Protein AF-A0A0W0G291-F1 (afdb_monomer_lite)

Organism: Moniliophthora roreri (NCBI:txid221103)

Sequence (175 aa):
MLSTDETEKQIPHDSDLDLVLRRLQEVRQSTNGPLQAIASLALSVYYSYQVSSLSKLSRECCEAVFIVVAAQARRNEAIPTFGAHPTWDIQSKIDKLLAKLHDVDIFARTFTSRGFLAAIFWRRCDMAKIKEYRTFMHDFILDDDFVPKRRDTTGRRTRFTTPRYDESGIVTENR

Secondary structure (DSSP, 8-state):
--------------HHHHHHHHHHHHHHHS--HHHHHHHHHHHHHHHHT-STTTHHHHHHHHHHHHHHHHHHHHHHHS---TT---TTTHHHHHHHHHHHHHHHHHHHHHHHHS-HHHHHHHHHHHHHHHHHHHHHHHHHHT-TTTS-----TTS-----------TT-------

Foldseek 3Di:
DDDPPPPPPPPPDPVVLVVLLVVLVVQCVDPDDLLVVQSVLLVCQQVVQCDPLCNLLSSLSSLLSSLLVVQVVVVVVDDPDPPDDDPPVSVVLSVVSSVLSVVSVVLRVVQVPDDPVVCVVCVVVNSVVSVVSSVVSVCSSPDPSSDDQPDDVPPDRDDPPDDPDDPPPDDDDDD

pLDDT: mean 70.95, std 18.05, range [37.06, 91.94]

Structure (mmCIF, N/CA/C/O backbone):
data_AF-A0A0W0G291-F1
#
_entry.id   AF-A0A0W0G291-F1
#
loop_
_atom_site.group_PDB
_atom_site.id
_atom_site.type_symbol
_atom_site.label_atom_id
_atom_site.label_alt_id
_atom_site.label_comp_id
_atom_site.label_asym_id
_atom_site.label_entity_id
_atom_site.label_seq_id
_atom_site.pdbx_PDB_ins_code
_atom_site.Cartn_x
_atom_site.Cartn_y
_atom_site.Cartn_z
_atom_site.occupancy
_atom_site.B_iso_or_equiv
_atom_site.auth_seq_id
_atom_site.auth_comp_id
_atom_site.auth_asym_id
_atom_site.auth_atom_id
_atom_site.pdbx_PDB_model_num
ATOM 1 N N . MET A 1 1 ? 2.953 40.137 -28.314 1.00 39.06 1 MET A N 1
ATOM 2 C CA . MET A 1 1 ? 3.537 38.820 -28.664 1.00 39.06 1 MET A CA 1
ATOM 3 C C . MET A 1 1 ? 4.681 38.587 -27.690 1.00 39.06 1 MET A C 1
ATOM 5 O O . MET A 1 1 ? 5.552 39.437 -27.671 1.00 39.06 1 MET A O 1
ATOM 9 N N . LEU A 1 2 ? 4.746 37.604 -26.796 1.00 39.34 2 LEU A N 1
ATOM 10 C CA . LEU A 1 2 ? 3.978 36.398 -26.473 1.00 39.34 2 LEU A CA 1
ATOM 11 C C . LEU A 1 2 ? 3.922 36.348 -24.928 1.00 39.34 2 LEU A C 1
ATOM 13 O O . LEU A 1 2 ? 4.975 36.451 -24.306 1.00 39.34 2 LEU A O 1
ATOM 17 N N . SER A 1 3 ? 2.746 36.174 -24.319 1.00 38.38 3 SER A N 1
ATOM 18 C CA . SER A 1 3 ? 2.656 35.689 -22.935 1.00 38.38 3 SER A CA 1
ATOM 19 C C . SER A 1 3 ? 2.592 34.170 -23.007 1.00 38.38 3 SER A C 1
ATOM 21 O O . SER A 1 3 ? 1.610 33.619 -23.499 1.00 38.38 3 SER A O 1
ATOM 23 N N . THR A 1 4 ? 3.666 33.500 -22.605 1.00 44.72 4 THR A N 1
ATOM 24 C CA . THR A 1 4 ? 3.669 32.055 -22.379 1.00 44.72 4 THR A CA 1
ATOM 25 C C . THR A 1 4 ? 2.948 31.793 -21.069 1.00 44.72 4 THR A C 1
ATOM 27 O O . THR A 1 4 ? 3.496 32.010 -19.993 1.00 44.72 4 THR A O 1
ATOM 30 N N . ASP A 1 5 ? 1.690 31.398 -21.207 1.00 39.03 5 ASP A N 1
ATOM 31 C CA . ASP A 1 5 ? 0.862 30.831 -20.155 1.00 39.03 5 ASP A CA 1
ATOM 32 C C . ASP A 1 5 ? 1.494 29.489 -19.754 1.00 39.03 5 ASP A C 1
ATOM 34 O O . ASP A 1 5 ? 1.373 28.483 -20.461 1.00 39.03 5 ASP A O 1
ATOM 38 N N . GLU A 1 6 ? 2.288 29.497 -18.682 1.00 42.91 6 GLU A N 1
ATOM 39 C CA . GLU A 1 6 ? 2.775 28.272 -18.061 1.00 42.91 6 GLU A CA 1
ATOM 40 C C . GLU A 1 6 ? 1.571 27.576 -17.438 1.00 42.91 6 GLU A C 1
ATOM 42 O O . GLU A 1 6 ? 1.130 27.895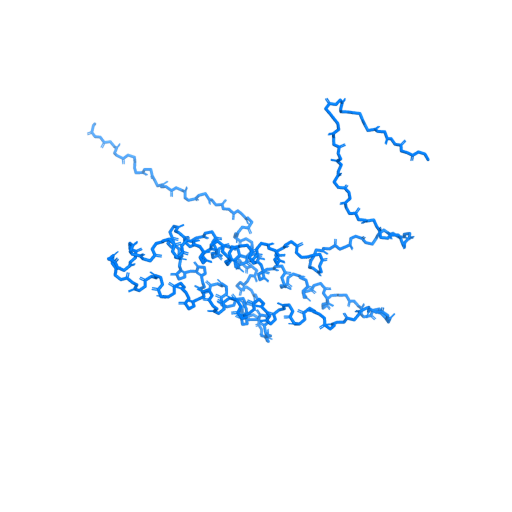 -16.338 1.00 42.91 6 GLU A O 1
ATOM 47 N N . THR A 1 7 ? 1.007 26.628 -18.184 1.00 39.56 7 THR A N 1
ATOM 48 C CA . THR A 1 7 ? -0.027 25.731 -17.685 1.00 39.56 7 THR A CA 1
ATOM 49 C C . THR A 1 7 ? 0.612 24.834 -16.630 1.00 39.56 7 THR A C 1
ATOM 51 O O . THR A 1 7 ? 1.132 23.752 -16.920 1.00 39.56 7 THR A O 1
ATOM 54 N N . GLU A 1 8 ? 0.619 25.328 -15.396 1.00 38.12 8 GLU A N 1
ATOM 55 C CA . GLU A 1 8 ? 0.890 24.575 -14.186 1.00 38.12 8 GLU A CA 1
ATOM 56 C C . GLU A 1 8 ? -0.012 23.338 -14.226 1.00 38.12 8 GLU A C 1
ATOM 58 O O . GLU A 1 8 ? -1.238 23.419 -14.127 1.00 38.12 8 GLU A O 1
ATOM 63 N N . LYS A 1 9 ? 0.592 22.174 -14.494 1.00 37.06 9 LYS A N 1
ATOM 64 C CA . LYS A 1 9 ? -0.094 20.882 -14.462 1.00 37.06 9 LYS A CA 1
ATOM 65 C C . LYS A 1 9 ? -0.582 20.660 -13.035 1.00 37.06 9 LYS A C 1
ATOM 67 O O . LYS A 1 9 ? 0.136 20.085 -12.221 1.00 37.06 9 LYS A O 1
ATOM 72 N N . GLN A 1 10 ? -1.803 21.099 -12.749 1.00 37.78 10 GLN A N 1
ATOM 73 C CA . GLN A 1 10 ? -2.532 20.703 -11.557 1.00 37.78 10 GLN A CA 1
ATOM 74 C C . GLN A 1 10 ? -2.669 19.182 -11.595 1.00 37.78 10 GLN A C 1
ATOM 76 O O . GLN A 1 10 ? -3.418 18.609 -12.388 1.00 37.78 10 GLN A O 1
ATOM 81 N N . ILE A 1 11 ? -1.857 18.522 -10.774 1.00 46.38 11 ILE A N 1
ATOM 82 C CA . ILE A 1 11 ? -2.003 17.108 -10.461 1.00 46.38 11 ILE A CA 1
ATOM 83 C C . ILE A 1 11 ? -3.410 16.978 -9.861 1.00 46.38 11 ILE A C 1
ATOM 85 O O . ILE A 1 11 ? -3.718 17.723 -8.930 1.00 46.38 11 ILE A O 1
ATOM 89 N N . PRO A 1 12 ? -4.291 16.118 -10.399 1.00 43.25 12 PRO A N 1
ATOM 90 C CA . PRO A 1 12 ? -5.647 15.994 -9.883 1.00 43.25 12 PRO A CA 1
ATOM 91 C C . PRO A 1 12 ? -5.590 15.643 -8.392 1.00 43.25 12 PRO A C 1
ATOM 93 O O . PRO A 1 12 ? -5.033 14.611 -8.017 1.00 43.25 12 PRO A O 1
ATOM 96 N N . HIS A 1 13 ? -6.126 16.536 -7.558 1.00 50.94 13 HIS A N 1
ATOM 97 C CA . HIS A 1 13 ? -6.249 16.343 -6.116 1.00 50.94 13 HIS A CA 1
ATOM 98 C C . HIS A 1 13 ? -7.264 15.224 -5.875 1.00 50.94 13 HIS A C 1
ATOM 100 O O . HIS A 1 13 ? -8.458 15.389 -6.122 1.00 50.94 13 HIS A O 1
ATOM 106 N N . ASP A 1 14 ? -6.780 14.066 -5.443 1.00 64.62 14 ASP A N 1
ATOM 107 C CA . ASP A 1 14 ? -7.622 12.939 -5.064 1.00 64.62 14 ASP A CA 1
ATOM 108 C C . ASP A 1 14 ? -7.927 13.054 -3.566 1.00 64.62 14 ASP A C 1
ATOM 110 O O . ASP A 1 14 ? -7.112 12.685 -2.717 1.00 64.62 14 ASP A O 1
ATOM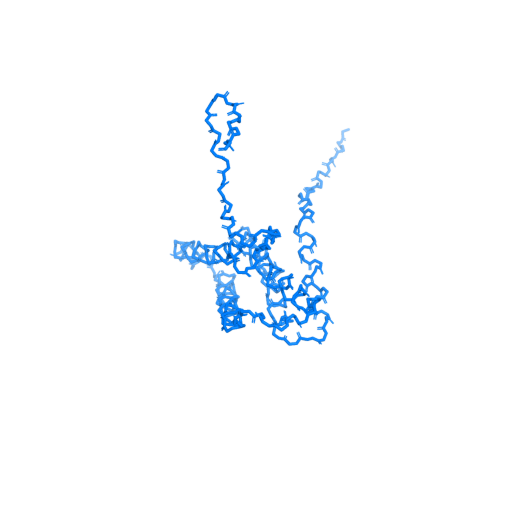 114 N N . SER A 1 15 ? -9.092 13.624 -3.244 1.00 68.81 15 SER A N 1
ATOM 115 C CA . SER A 1 15 ? -9.511 13.928 -1.868 1.00 68.81 15 SER A CA 1
ATOM 116 C C . SER A 1 15 ? -9.520 12.706 -0.949 1.00 68.81 15 SER A C 1
ATOM 118 O O . SER A 1 15 ? -9.308 12.837 0.260 1.00 68.81 15 SER A O 1
ATOM 120 N N . ASP A 1 16 ? -9.744 11.520 -1.513 1.00 75.56 16 ASP A N 1
ATOM 121 C CA . ASP A 1 16 ? -9.796 10.273 -0.755 1.00 75.56 16 ASP A CA 1
ATOM 122 C C . ASP A 1 16 ? -8.385 9.807 -0.385 1.00 75.56 16 ASP A C 1
ATOM 124 O O . ASP A 1 16 ? -8.136 9.374 0.744 1.00 75.56 16 ASP A O 1
ATOM 128 N N . LEU A 1 17 ? -7.429 9.972 -1.303 1.00 82.31 17 LEU A N 1
ATOM 129 C CA . LEU A 1 17 ? -6.023 9.675 -1.046 1.00 82.31 17 LEU A CA 1
ATOM 130 C C . LEU A 1 17 ? -5.426 10.627 -0.004 1.00 82.31 17 LEU A C 1
ATOM 132 O O . LEU A 1 17 ? -4.698 10.183 0.885 1.00 82.31 17 LEU A O 1
ATOM 136 N N . ASP A 1 18 ? -5.771 11.912 -0.057 1.00 84.31 18 ASP A N 1
ATOM 137 C CA . ASP A 1 18 ? -5.311 12.892 0.932 1.00 84.31 18 ASP A CA 1
ATOM 138 C C . ASP A 1 18 ? -5.807 12.552 2.344 1.00 84.31 18 ASP A C 1
ATOM 140 O O . ASP A 1 18 ? -5.054 12.650 3.319 1.00 84.31 18 ASP A O 1
ATOM 144 N N . LEU A 1 19 ? -7.053 12.080 2.465 1.00 84.50 19 LEU A N 1
ATOM 145 C CA . LEU A 1 19 ? -7.612 11.613 3.733 1.00 84.50 19 LEU A CA 1
ATOM 146 C C . LEU A 1 19 ? -6.876 10.374 4.255 1.00 84.50 19 LEU A C 1
ATOM 148 O O . LEU A 1 19 ? -6.535 10.320 5.441 1.00 84.50 19 LEU A O 1
ATOM 152 N N . VAL A 1 20 ? -6.601 9.402 3.380 1.00 86.25 20 VAL A N 1
ATOM 153 C CA . VAL A 1 20 ? -5.828 8.196 3.713 1.00 86.25 20 VAL A CA 1
ATOM 154 C C . VAL A 1 20 ? -4.442 8.578 4.229 1.00 86.25 20 VAL A C 1
ATOM 156 O O . VAL A 1 20 ? -4.061 8.178 5.330 1.00 86.25 20 VAL A O 1
ATOM 159 N N . LEU A 1 21 ? -3.700 9.400 3.484 1.00 87.94 21 LEU A N 1
ATOM 160 C CA . LEU A 1 21 ? -2.345 9.812 3.850 1.00 87.94 21 LEU A CA 1
ATOM 161 C C . LEU A 1 21 ? -2.325 10.583 5.168 1.00 87.94 21 LEU A C 1
ATOM 163 O O . LEU A 1 21 ? -1.501 10.287 6.035 1.00 87.94 21 LEU A O 1
ATOM 167 N N . ARG A 1 22 ? -3.259 11.519 5.357 1.00 87.94 22 ARG A N 1
ATOM 168 C CA . ARG A 1 22 ? -3.389 12.277 6.603 1.00 87.94 22 ARG A CA 1
ATOM 169 C C . ARG A 1 22 ? -3.646 11.358 7.794 1.00 87.94 22 ARG A C 1
ATOM 171 O O . ARG A 1 22 ? -2.974 11.475 8.816 1.00 87.94 22 ARG A O 1
ATOM 178 N N . ARG A 1 23 ? -4.566 10.399 7.664 1.00 84.75 23 ARG A N 1
ATOM 179 C CA . ARG A 1 23 ? -4.859 9.442 8.741 1.00 84.75 23 ARG A CA 1
ATOM 180 C C . ARG A 1 23 ? -3.677 8.533 9.052 1.00 84.75 23 ARG A C 1
ATOM 182 O O . ARG A 1 23 ? -3.392 8.295 10.221 1.00 84.75 23 ARG A O 1
ATOM 189 N N . LEU A 1 24 ? -2.940 8.073 8.044 1.00 87.75 24 LEU A N 1
ATOM 190 C CA . LEU A 1 24 ? -1.713 7.307 8.270 1.00 87.75 24 LEU A CA 1
ATOM 191 C C . LEU A 1 24 ? -0.620 8.143 8.953 1.00 87.75 24 LEU A C 1
ATOM 193 O O . LEU A 1 24 ? 0.107 7.619 9.796 1.00 87.75 24 LEU A O 1
ATOM 197 N N . GLN A 1 25 ? -0.506 9.434 8.630 1.00 88.94 25 GLN A N 1
ATOM 198 C CA . GLN A 1 25 ? 0.430 10.345 9.298 1.00 88.94 25 GLN A CA 1
ATOM 199 C C . GLN A 1 25 ? 0.073 10.543 10.776 1.00 88.94 25 GLN A C 1
ATOM 201 O O . GLN A 1 25 ? 0.962 10.489 11.624 1.00 88.94 25 GLN A O 1
ATOM 206 N N . GLU A 1 26 ? -1.211 10.706 11.094 1.00 86.75 26 GLU A N 1
ATOM 207 C CA . GLU A 1 26 ? -1.696 10.795 12.477 1.00 86.75 26 GLU A CA 1
ATOM 208 C C . GLU A 1 26 ? -1.371 9.513 13.265 1.00 86.75 26 GLU A C 1
ATOM 210 O O . GLU A 1 26 ? -0.854 9.579 14.380 1.00 86.75 26 GLU A O 1
ATOM 215 N N . VAL A 1 27 ? -1.573 8.334 12.665 1.00 83.88 27 VAL A N 1
ATOM 216 C CA . VAL A 1 27 ? -1.227 7.038 13.283 1.00 83.88 27 VAL A CA 1
ATOM 217 C C . VAL A 1 27 ? 0.278 6.898 13.483 1.00 83.88 27 VAL A C 1
ATOM 219 O O . VAL A 1 27 ? 0.717 6.430 14.532 1.00 83.88 27 VAL A O 1
ATOM 222 N N . ARG A 1 28 ? 1.083 7.336 12.510 1.00 84.56 28 ARG A N 1
ATOM 223 C CA . ARG A 1 28 ? 2.548 7.340 12.610 1.00 84.56 28 ARG A CA 1
ATOM 224 C C . ARG A 1 28 ? 3.045 8.193 13.781 1.00 84.56 28 ARG A C 1
ATOM 226 O O . ARG A 1 28 ? 4.048 7.838 14.401 1.00 84.56 28 ARG A O 1
ATOM 233 N N . GLN A 1 29 ? 2.375 9.313 14.046 1.00 83.44 29 GLN A N 1
ATOM 234 C CA . GLN A 1 29 ? 2.682 10.225 15.152 1.00 83.44 29 GLN A CA 1
ATOM 235 C C . GLN A 1 29 ? 2.118 9.742 16.496 1.00 83.44 29 GLN A C 1
ATOM 237 O O . GLN A 1 29 ? 2.572 10.196 17.543 1.00 83.44 29 GLN A O 1
ATOM 242 N N . SER A 1 30 ? 1.154 8.820 16.481 1.00 77.31 30 SER A N 1
ATOM 243 C CA . SER A 1 30 ? 0.603 8.226 17.695 1.00 77.31 30 SER A CA 1
ATOM 244 C C . SER A 1 30 ? 1.564 7.210 18.322 1.00 77.31 30 SER A C 1
ATOM 246 O O . SER A 1 30 ? 2.227 6.428 17.638 1.00 77.31 30 SER A O 1
ATOM 248 N N . THR A 1 31 ? 1.625 7.204 19.650 1.00 59.81 31 THR A N 1
ATOM 249 C CA . THR A 1 31 ? 2.486 6.309 20.426 1.00 59.81 31 THR A CA 1
ATOM 250 C C . THR A 1 31 ? 1.826 4.938 20.574 1.00 59.81 31 THR A C 1
ATOM 252 O O . THR A 1 31 ? 1.282 4.668 21.635 1.00 59.81 31 THR A O 1
ATOM 255 N N . ASN A 1 32 ? 1.799 4.083 19.538 1.00 58.94 32 ASN A N 1
ATOM 256 C CA . ASN A 1 32 ? 1.320 2.694 19.685 1.00 58.94 32 ASN A CA 1
ATOM 257 C C . ASN A 1 32 ? 1.774 1.712 18.575 1.00 58.94 32 ASN A C 1
ATOM 259 O O . ASN A 1 32 ? 1.192 1.648 17.492 1.00 58.94 32 ASN A O 1
ATOM 263 N N . GLY A 1 33 ? 2.713 0.826 18.930 1.00 72.44 33 GLY A N 1
ATOM 264 C CA . GLY A 1 33 ? 2.751 -0.584 18.508 1.00 72.44 33 GLY A CA 1
ATOM 265 C C . GLY A 1 33 ? 2.806 -0.919 16.997 1.00 72.44 33 GLY A C 1
ATOM 266 O O . GLY A 1 33 ? 3.306 -0.139 16.188 1.00 72.44 33 GLY A O 1
ATOM 267 N N . PRO A 1 34 ? 2.323 -2.114 16.591 1.00 71.38 34 PRO A N 1
ATOM 268 C CA . PRO A 1 34 ? 2.460 -2.642 15.224 1.00 71.38 34 PRO A CA 1
ATOM 269 C C . PRO A 1 34 ? 1.731 -1.816 14.150 1.00 71.38 34 PRO A C 1
ATOM 271 O O . PRO A 1 34 ? 2.143 -1.831 12.992 1.00 71.38 34 PRO A O 1
ATOM 274 N N . LEU A 1 35 ? 0.704 -1.042 14.526 1.00 79.38 35 LEU A N 1
ATOM 275 C CA . LEU A 1 35 ? -0.005 -0.124 13.622 1.00 79.38 35 LEU A CA 1
ATOM 276 C C . LEU A 1 35 ? 0.873 1.051 13.170 1.00 79.38 35 LEU A C 1
ATOM 278 O O . LEU A 1 35 ? 0.820 1.461 12.011 1.00 79.38 35 LEU A O 1
ATOM 282 N N . GLN A 1 36 ? 1.714 1.572 14.066 1.00 86.56 36 GLN A N 1
ATOM 283 C CA . GLN A 1 36 ? 2.666 2.628 13.733 1.00 86.56 36 GLN A CA 1
ATOM 284 C C . GLN A 1 36 ? 3.702 2.138 12.712 1.00 86.56 36 GLN A C 1
ATOM 286 O O . GLN A 1 36 ? 4.061 2.873 11.787 1.00 86.56 36 GLN A O 1
ATOM 291 N N . ALA A 1 37 ? 4.164 0.892 12.863 1.00 83.12 37 ALA A N 1
ATOM 292 C CA . ALA A 1 37 ? 5.144 0.280 11.971 1.00 83.12 37 ALA A CA 1
ATOM 293 C C . ALA A 1 37 ? 4.591 0.120 10.546 1.00 83.12 37 ALA A C 1
ATOM 295 O O . ALA A 1 37 ? 5.218 0.595 9.596 1.00 83.12 37 ALA A O 1
ATOM 296 N N . ILE A 1 38 ? 3.390 -0.453 10.391 1.00 85.50 38 ILE A N 1
ATOM 297 C CA . ILE A 1 38 ? 2.754 -0.610 9.069 1.00 85.50 38 ILE A CA 1
ATOM 298 C C . ILE A 1 38 ? 2.426 0.743 8.420 1.00 85.50 38 ILE A C 1
ATOM 300 O O . ILE A 1 38 ? 2.650 0.909 7.221 1.00 85.50 38 ILE A O 1
ATOM 304 N N . ALA A 1 39 ? 1.970 1.737 9.194 1.00 87.50 39 ALA A N 1
ATOM 305 C CA . ALA A 1 39 ? 1.672 3.076 8.681 1.00 87.50 39 ALA A CA 1
ATOM 306 C C . ALA A 1 39 ? 2.941 3.797 8.210 1.00 87.50 39 ALA A C 1
ATOM 308 O O . ALA A 1 39 ? 2.959 4.395 7.134 1.00 87.50 39 ALA A O 1
ATOM 309 N N . SER A 1 40 ? 4.027 3.695 8.979 1.00 87.81 40 SER A N 1
ATOM 310 C CA . SER A 1 40 ? 5.322 4.271 8.605 1.00 87.81 40 SER A CA 1
ATOM 311 C C . SER A 1 40 ? 5.880 3.631 7.336 1.00 87.81 40 SER A C 1
ATOM 313 O O . SER A 1 40 ? 6.377 4.341 6.462 1.00 87.81 40 SER A O 1
ATOM 315 N N . LEU A 1 41 ? 5.765 2.307 7.214 1.00 87.00 41 LEU A N 1
ATOM 316 C CA . LEU A 1 41 ? 6.261 1.568 6.060 1.00 87.00 41 LEU A CA 1
ATOM 317 C C . LEU A 1 41 ? 5.465 1.899 4.791 1.00 87.00 41 LEU A C 1
ATOM 319 O O . LEU A 1 41 ? 6.067 2.210 3.766 1.00 87.00 41 LEU A O 1
ATOM 323 N N . ALA A 1 42 ? 4.130 1.929 4.864 1.00 87.81 42 ALA A N 1
ATOM 324 C CA . ALA A 1 42 ? 3.291 2.312 3.728 1.00 87.81 42 ALA A CA 1
ATOM 325 C C . ALA A 1 42 ? 3.556 3.755 3.270 1.00 87.81 42 ALA A C 1
ATOM 327 O O . ALA A 1 42 ? 3.730 3.994 2.076 1.00 87.81 42 ALA A O 1
ATOM 328 N N . LEU A 1 43 ? 3.679 4.706 4.206 1.00 88.44 43 LEU A N 1
ATOM 329 C CA . LEU A 1 43 ? 4.044 6.088 3.878 1.00 88.44 43 LEU A CA 1
ATOM 330 C C . LEU A 1 43 ? 5.440 6.181 3.247 1.00 88.44 43 LEU A C 1
ATOM 332 O O . LEU A 1 43 ? 5.627 6.934 2.295 1.00 88.44 43 LEU A O 1
ATOM 336 N N . SER A 1 44 ? 6.416 5.410 3.738 1.00 86.88 44 SER A N 1
ATOM 337 C CA . SER A 1 44 ? 7.750 5.361 3.131 1.00 86.88 44 SER A CA 1
ATOM 338 C C . SER A 1 44 ? 7.682 4.858 1.691 1.00 86.88 44 SER A C 1
ATOM 340 O O . SER A 1 44 ? 8.259 5.478 0.805 1.00 86.88 44 SER A O 1
ATOM 342 N N . VAL A 1 45 ? 6.941 3.776 1.435 1.00 85.06 45 VAL A N 1
ATOM 343 C CA . VAL A 1 45 ? 6.747 3.242 0.079 1.00 85.06 45 VAL A CA 1
ATOM 344 C C . VAL A 1 45 ? 6.065 4.276 -0.825 1.00 85.06 45 VAL A C 1
ATOM 346 O O . VAL A 1 45 ? 6.452 4.444 -1.981 1.00 85.06 45 VAL A O 1
ATOM 349 N N . TYR A 1 46 ? 5.089 5.017 -0.299 1.00 87.06 46 TYR A N 1
ATOM 350 C CA . TYR A 1 46 ? 4.392 6.066 -1.037 1.00 87.06 46 TYR A CA 1
ATOM 351 C C . TYR A 1 46 ? 5.294 7.237 -1.437 1.00 87.06 46 TYR A C 1
ATOM 353 O O . TYR A 1 46 ? 5.344 7.594 -2.615 1.00 87.06 46 TYR A O 1
ATOM 361 N N . TYR A 1 47 ? 6.038 7.815 -0.492 1.00 84.81 47 TYR A N 1
ATOM 362 C CA . TYR A 1 47 ? 6.880 8.980 -0.774 1.00 84.81 47 TYR A CA 1
ATOM 363 C C . TYR A 1 47 ? 8.162 8.630 -1.535 1.00 84.81 47 TYR A C 1
ATOM 365 O O . TYR A 1 47 ? 8.608 9.418 -2.364 1.00 84.81 47 TYR A O 1
ATOM 373 N N . SER A 1 48 ? 8.757 7.459 -1.288 1.00 79.81 48 SER A N 1
ATOM 374 C CA . SER A 1 48 ? 10.032 7.080 -1.908 1.00 79.81 48 SER A CA 1
ATOM 375 C C . SER A 1 48 ? 9.897 6.605 -3.355 1.00 79.81 48 SER A C 1
ATOM 377 O O . SER A 1 48 ? 10.873 6.675 -4.101 1.00 79.81 48 SER A O 1
ATOM 379 N N . TYR A 1 49 ? 8.720 6.127 -3.775 1.00 75.12 49 TYR A N 1
ATOM 380 C CA . TYR A 1 49 ? 8.567 5.438 -5.062 1.00 75.12 49 TYR A CA 1
ATOM 381 C C . TYR A 1 49 ? 7.437 5.997 -5.934 1.00 75.12 49 TYR A C 1
ATOM 383 O O . TYR A 1 49 ? 6.732 5.243 -6.603 1.00 75.12 49 TYR A O 1
ATOM 391 N N . GLN A 1 50 ? 7.319 7.327 -6.023 1.00 68.06 50 GLN A N 1
ATOM 392 C CA . GLN A 1 50 ? 6.381 8.017 -6.931 1.00 68.06 50 GLN A CA 1
ATOM 393 C C . GLN A 1 50 ? 6.692 7.856 -8.437 1.00 68.06 50 GLN A C 1
ATOM 395 O O . GLN A 1 50 ? 6.125 8.545 -9.284 1.00 68.06 50 GLN A O 1
ATOM 400 N N . VAL A 1 51 ? 7.572 6.927 -8.818 1.00 68.12 51 VAL A N 1
ATOM 401 C CA . VAL A 1 51 ? 7.759 6.547 -10.222 1.00 68.12 51 VAL A CA 1
ATOM 402 C C . VAL A 1 51 ? 6.448 6.008 -10.796 1.00 68.12 51 VAL A C 1
ATOM 404 O O . VAL A 1 51 ? 5.754 5.207 -10.167 1.00 68.12 51 VAL A O 1
ATOM 407 N N . SER A 1 52 ? 6.116 6.415 -12.025 1.00 68.44 52 SER A N 1
ATOM 408 C CA . SER A 1 52 ? 4.818 6.138 -12.666 1.00 68.44 52 SER A CA 1
ATOM 409 C C . SER A 1 52 ? 4.397 4.664 -12.609 1.00 68.44 52 SER A C 1
ATOM 411 O O . SER A 1 52 ? 3.219 4.369 -12.419 1.00 68.44 52 SER A O 1
ATOM 413 N N . SER A 1 53 ? 5.357 3.738 -12.693 1.00 76.56 53 SER A N 1
ATOM 414 C CA . SER A 1 53 ? 5.119 2.288 -12.667 1.00 76.56 53 SER A CA 1
ATOM 415 C C . SER A 1 53 ? 4.767 1.717 -11.285 1.00 76.56 53 SER A C 1
ATOM 417 O O . SER A 1 53 ? 4.123 0.673 -11.225 1.00 76.56 53 SER A O 1
ATOM 419 N N . LEU A 1 54 ? 5.158 2.380 -10.189 1.00 83.50 54 LEU A N 1
ATOM 420 C CA . LEU A 1 54 ? 4.873 1.946 -8.811 1.00 83.50 54 LEU A CA 1
ATOM 421 C C . LEU A 1 54 ? 3.806 2.801 -8.119 1.00 83.50 54 LEU A C 1
ATOM 423 O O . LEU A 1 54 ? 3.237 2.344 -7.136 1.00 83.50 54 LEU A O 1
ATOM 427 N N . SER A 1 55 ? 3.476 3.976 -8.665 1.00 83.00 55 SER A N 1
ATOM 428 C CA . SER A 1 55 ? 2.488 4.920 -8.112 1.00 83.00 55 SER A CA 1
ATOM 429 C C . SER A 1 55 ? 1.152 4.284 -7.693 1.00 83.00 55 SER A C 1
ATOM 431 O O . SER A 1 55 ? 0.618 4.584 -6.631 1.00 83.00 55 SER A O 1
ATOM 433 N N . LYS A 1 56 ? 0.616 3.361 -8.503 1.00 86.31 56 LYS A N 1
ATOM 434 C CA . LYS A 1 56 ? -0.630 2.646 -8.180 1.00 86.31 56 LYS A CA 1
ATOM 435 C C . LYS A 1 56 ? -0.449 1.652 -7.037 1.00 86.31 56 LYS A C 1
ATOM 437 O O . LYS A 1 56 ? -1.292 1.581 -6.156 1.00 86.31 56 LYS A O 1
ATOM 442 N N . LEU A 1 57 ? 0.657 0.908 -7.049 1.00 86.75 57 LEU A N 1
ATOM 443 C CA . LEU A 1 57 ? 0.964 -0.060 -5.998 1.00 86.75 57 LEU A CA 1
ATOM 444 C C . LEU A 1 57 ? 1.201 0.647 -4.660 1.00 86.75 57 LEU A C 1
ATOM 446 O O . LEU A 1 57 ? 0.703 0.202 -3.635 1.00 86.75 57 LEU A O 1
ATOM 450 N N . SER A 1 58 ? 1.928 1.764 -4.663 1.00 87.56 58 SER A N 1
ATOM 451 C CA . SER A 1 58 ? 2.210 2.510 -3.442 1.00 87.56 58 SER A CA 1
ATOM 452 C C . SER A 1 58 ? 0.951 3.141 -2.839 1.00 87.56 58 SER A C 1
ATOM 454 O O . SER A 1 58 ? 0.804 3.146 -1.618 1.00 87.56 58 SER A O 1
ATOM 456 N N . ARG A 1 59 ? 0.007 3.588 -3.678 1.00 88.56 59 ARG A N 1
ATOM 457 C CA . ARG A 1 59 ? -1.339 3.990 -3.248 1.00 88.56 59 ARG A CA 1
ATOM 458 C C . ARG A 1 59 ? -2.108 2.834 -2.603 1.00 88.56 59 ARG A C 1
ATOM 460 O O . ARG A 1 59 ? -2.595 2.984 -1.487 1.00 88.56 59 ARG A O 1
ATOM 467 N N . GLU A 1 60 ? -2.178 1.683 -3.268 1.00 88.00 60 GLU A N 1
ATOM 468 C CA . GLU A 1 60 ? -2.887 0.497 -2.760 1.00 88.00 60 GLU A CA 1
ATOM 469 C C . GLU A 1 60 ? -2.299 0.007 -1.423 1.00 88.00 60 GLU A C 1
ATOM 471 O O . GLU A 1 60 ? -3.043 -0.395 -0.531 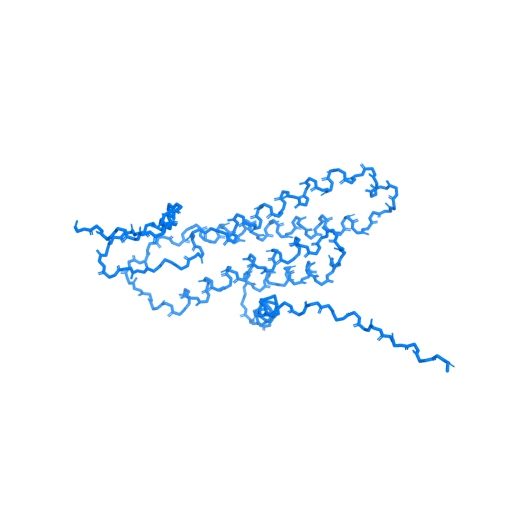1.00 88.00 60 GLU A O 1
ATOM 476 N N . CYS A 1 61 ? -0.980 0.123 -1.223 1.00 89.56 61 CYS A N 1
ATOM 477 C CA . CYS A 1 61 ? -0.341 -0.124 0.073 1.00 89.56 61 CYS A CA 1
ATOM 478 C C . CYS A 1 61 ? -0.881 0.801 1.180 1.00 89.56 61 CYS A C 1
ATOM 480 O O . CYS A 1 61 ? -1.146 0.342 2.292 1.00 89.56 61 CYS A O 1
ATOM 482 N N . CYS A 1 62 ? -1.044 2.099 0.902 1.00 89.00 62 CYS A N 1
ATOM 483 C CA . CYS A 1 62 ? -1.604 3.051 1.864 1.00 89.00 62 CYS A CA 1
ATOM 484 C C . CYS A 1 62 ? -3.075 2.755 2.177 1.00 89.00 62 CYS A C 1
ATOM 486 O O . CYS A 1 62 ? -3.466 2.769 3.344 1.00 89.00 62 CYS A O 1
ATOM 488 N N . GLU A 1 63 ? -3.879 2.446 1.163 1.00 88.56 63 GLU A N 1
ATOM 489 C CA . GLU A 1 63 ? -5.296 2.105 1.334 1.00 88.56 63 GLU A CA 1
ATOM 490 C C . GLU A 1 63 ? -5.479 0.826 2.168 1.00 88.56 63 GLU A C 1
ATOM 492 O O . GLU A 1 63 ? -6.271 0.816 3.114 1.00 88.56 63 GLU A O 1
ATOM 497 N N . ALA A 1 64 ? -4.690 -0.221 1.900 1.00 86.69 64 ALA A N 1
ATOM 498 C CA . ALA A 1 64 ? -4.722 -1.463 2.673 1.00 86.69 64 ALA A CA 1
ATOM 499 C C . ALA A 1 64 ? -4.402 -1.226 4.159 1.00 86.69 64 ALA A C 1
ATOM 501 O O . ALA A 1 64 ? -5.115 -1.707 5.043 1.00 86.69 64 ALA A O 1
ATOM 502 N N . VAL A 1 65 ? -3.366 -0.433 4.461 1.00 88.06 65 VAL A N 1
ATOM 503 C CA . VAL A 1 65 ? -3.021 -0.100 5.853 1.00 88.06 65 VAL A CA 1
ATOM 504 C C . VAL A 1 65 ? -4.084 0.779 6.507 1.00 88.06 65 VAL A C 1
ATOM 506 O O . VAL A 1 65 ? -4.399 0.588 7.683 1.00 88.06 65 VAL A O 1
ATOM 509 N N . PHE A 1 66 ? -4.679 1.714 5.768 1.00 86.69 66 PHE A N 1
ATOM 510 C CA . PHE A 1 66 ? -5.759 2.551 6.285 1.00 86.69 66 PHE A CA 1
ATOM 511 C C . PHE A 1 66 ? -6.965 1.722 6.737 1.00 86.69 66 PHE A C 1
ATOM 513 O O . PHE A 1 66 ? -7.514 1.978 7.808 1.00 86.69 66 PHE A O 1
ATOM 520 N N . ILE A 1 67 ? -7.337 0.688 5.981 1.00 83.19 67 ILE A N 1
ATOM 521 C CA . ILE A 1 67 ? -8.428 -0.227 6.341 1.00 83.19 67 ILE A CA 1
ATOM 522 C C . ILE A 1 67 ? -8.128 -0.968 7.650 1.00 83.19 67 ILE A C 1
ATOM 524 O O . ILE A 1 67 ? -8.993 -1.039 8.526 1.00 83.19 67 ILE A O 1
ATOM 528 N N . VAL A 1 68 ? -6.890 -1.439 7.838 1.00 83.38 68 VAL A N 1
ATOM 529 C CA . VAL A 1 68 ? -6.450 -2.056 9.103 1.00 83.38 68 VAL A CA 1
ATOM 530 C C . VAL A 1 68 ? -6.569 -1.079 10.268 1.00 83.38 68 VAL A C 1
ATOM 532 O O . VAL A 1 68 ? -7.125 -1.421 11.314 1.00 83.38 68 VAL A O 1
ATOM 535 N N . VAL A 1 69 ? -6.066 0.144 10.092 1.00 82.94 69 VAL A N 1
ATOM 536 C CA . VAL A 1 69 ? -6.133 1.196 11.113 1.00 82.94 69 VAL A CA 1
ATOM 537 C C . VAL A 1 69 ? -7.586 1.502 11.471 1.00 82.94 69 VAL A C 1
ATOM 539 O O . VAL A 1 69 ? -7.932 1.540 12.652 1.00 82.94 69 VAL A O 1
ATOM 542 N N . ALA A 1 70 ? -8.448 1.691 10.471 1.00 78.94 70 ALA A N 1
ATOM 543 C CA . ALA A 1 70 ? -9.857 2.003 10.672 1.00 78.94 70 ALA A CA 1
ATOM 544 C C . ALA A 1 70 ? -10.596 0.863 11.392 1.00 78.94 70 ALA A C 1
ATOM 546 O O . ALA A 1 70 ? -11.403 1.112 12.291 1.00 78.94 70 ALA A O 1
ATOM 547 N N . ALA A 1 71 ? -10.297 -0.392 11.047 1.00 76.31 71 ALA A N 1
ATOM 548 C CA . ALA A 1 71 ? -10.858 -1.555 11.723 1.00 76.31 71 ALA A CA 1
ATOM 549 C C . ALA A 1 71 ? -10.392 -1.662 13.186 1.00 76.31 71 ALA A C 1
ATOM 551 O O . ALA A 1 71 ? -11.194 -1.980 14.067 1.00 76.31 71 ALA A O 1
ATOM 552 N N . GLN A 1 72 ? -9.122 -1.357 13.469 1.00 76.44 72 GLN A N 1
ATOM 553 C CA . GLN A 1 72 ? -8.574 -1.403 14.826 1.00 76.44 72 GLN A CA 1
ATOM 554 C C . GLN A 1 72 ? -9.084 -0.246 15.701 1.00 76.44 72 GLN A C 1
ATOM 556 O O . GLN A 1 72 ? -9.402 -0.468 16.868 1.00 76.44 72 GLN A O 1
ATOM 561 N N . ALA A 1 73 ? -9.249 0.960 15.147 1.00 74.12 73 ALA A N 1
ATOM 562 C CA . ALA A 1 73 ? -9.852 2.093 15.854 1.00 74.12 73 ALA A CA 1
ATOM 563 C C . ALA A 1 73 ? -11.283 1.768 16.321 1.00 74.12 73 ALA A C 1
ATOM 565 O O . ALA A 1 73 ? -11.607 1.928 17.495 1.00 74.12 73 ALA A O 1
ATOM 566 N N . ARG A 1 74 ? -12.101 1.178 15.440 1.00 70.12 74 ARG A N 1
ATOM 567 C CA . ARG A 1 74 ? -13.469 0.741 15.774 1.00 70.12 74 ARG A CA 1
ATOM 568 C C . ARG A 1 74 ? -13.519 -0.327 16.862 1.00 70.12 74 ARG A C 1
ATOM 570 O O . ARG A 1 74 ? -14.465 -0.364 17.641 1.00 70.12 74 ARG A O 1
ATOM 577 N N . ARG A 1 75 ? -12.520 -1.210 16.921 1.00 67.56 75 ARG A N 1
ATOM 578 C CA . ARG A 1 75 ? -12.412 -2.218 17.987 1.00 67.56 75 ARG A CA 1
ATOM 579 C C . ARG A 1 75 ? -12.109 -1.599 19.341 1.00 67.56 75 ARG A C 1
ATOM 581 O O . ARG A 1 75 ? -12.660 -2.059 20.331 1.00 67.56 75 ARG A O 1
ATOM 588 N N . ASN A 1 76 ? -11.268 -0.571 19.371 1.00 65.19 76 ASN A N 1
ATOM 589 C CA . ASN A 1 76 ? -10.945 0.144 20.602 1.00 65.19 76 ASN A CA 1
ATOM 590 C C . ASN A 1 76 ? -12.140 0.970 21.115 1.00 65.19 76 ASN A C 1
ATOM 592 O O . ASN A 1 76 ? -12.278 1.153 22.319 1.00 65.19 76 ASN A O 1
ATOM 596 N N . GLU A 1 77 ? -13.012 1.439 20.215 1.00 62.22 77 GLU A N 1
ATOM 597 C CA . GLU A 1 77 ? -14.249 2.163 20.550 1.00 62.22 77 GLU A CA 1
ATOM 598 C C . GLU A 1 77 ? -15.418 1.236 20.938 1.00 62.22 77 GLU A C 1
ATOM 600 O O . GLU A 1 77 ? -16.324 1.641 21.669 1.00 62.22 77 GLU A O 1
ATOM 605 N N . ALA A 1 78 ? -15.421 -0.016 20.469 1.00 57.72 78 ALA A N 1
ATOM 606 C CA . ALA A 1 78 ? -16.451 -0.987 20.812 1.00 57.72 78 ALA A CA 1
ATOM 607 C C . ALA A 1 78 ? -16.285 -1.462 22.267 1.00 57.72 78 ALA A C 1
ATOM 609 O O . ALA A 1 78 ? -15.377 -2.226 22.589 1.00 57.72 78 ALA A O 1
ATOM 610 N N . ILE A 1 79 ? -17.207 -1.047 23.143 1.00 52.47 79 ILE A N 1
ATOM 611 C CA . ILE A 1 79 ? -17.333 -1.557 24.518 1.00 52.47 79 ILE A CA 1
ATOM 612 C C . ILE A 1 79 ? -17.345 -3.097 24.461 1.00 52.47 79 ILE A C 1
ATOM 614 O O . ILE A 1 79 ? -18.156 -3.648 23.703 1.00 52.47 79 ILE A O 1
ATOM 618 N N . PRO A 1 80 ? -16.484 -3.806 25.224 1.00 51.03 80 PRO A N 1
ATOM 619 C CA . PRO A 1 80 ? -16.374 -5.256 25.154 1.00 51.03 80 PRO A CA 1
ATOM 620 C C . PRO A 1 80 ? -17.699 -5.877 25.589 1.00 51.03 80 PRO A C 1
ATOM 622 O O . PRO A 1 80 ? -18.000 -6.030 26.770 1.00 51.03 80 PRO A O 1
ATOM 625 N N . THR A 1 81 ? -18.530 -6.218 24.612 1.00 44.44 81 THR A N 1
ATOM 626 C CA . THR A 1 81 ? -19.737 -6.996 24.840 1.00 44.44 81 THR A CA 1
ATOM 627 C C . THR A 1 81 ? -19.266 -8.427 25.066 1.00 44.44 81 THR A C 1
ATOM 629 O O . THR A 1 81 ? -18.684 -9.040 24.169 1.00 44.44 81 THR A O 1
ATOM 632 N N . PHE A 1 82 ? -19.455 -8.925 26.292 1.00 41.41 82 PHE A N 1
ATOM 633 C CA . PHE A 1 82 ? -19.235 -10.321 26.672 1.00 41.41 82 PHE A CA 1
ATOM 634 C C . PHE A 1 82 ? -19.814 -11.238 25.577 1.00 41.41 82 PHE A C 1
ATOM 636 O O . PHE A 1 82 ? -21.027 -11.278 25.385 1.00 41.41 82 PHE A O 1
ATOM 643 N N . GLY A 1 83 ? -18.945 -11.915 24.818 1.00 44.03 83 GLY A N 1
ATOM 644 C CA . GLY A 1 83 ? -19.335 -12.800 23.710 1.00 44.03 83 GLY A CA 1
ATOM 645 C C . GLY A 1 83 ? -18.793 -12.446 22.317 1.00 44.03 83 GLY A C 1
ATOM 646 O O . GLY A 1 83 ? -19.230 -13.044 21.334 1.00 44.03 83 GLY A O 1
ATOM 647 N N . ALA A 1 84 ? -17.856 -11.501 22.179 1.00 48.91 84 ALA A N 1
ATOM 648 C CA . ALA A 1 84 ? -17.229 -11.222 20.886 1.00 48.91 84 ALA A CA 1
ATOM 649 C C . ALA A 1 84 ? -16.383 -12.416 20.382 1.00 48.91 84 ALA A C 1
ATOM 651 O O . ALA A 1 84 ? -15.387 -12.804 20.989 1.00 48.91 84 ALA A O 1
ATOM 652 N N . HIS A 1 85 ? -16.829 -12.979 19.254 1.00 45.31 85 HIS A N 1
ATOM 653 C CA . HIS A 1 85 ? -16.198 -14.016 18.429 1.00 45.31 85 HIS A CA 1
ATOM 654 C C . HIS A 1 85 ? -14.677 -13.820 18.203 1.00 45.31 85 HIS A C 1
ATOM 656 O O . HIS A 1 85 ? -14.185 -12.692 18.246 1.00 45.31 85 HIS A O 1
ATOM 662 N N 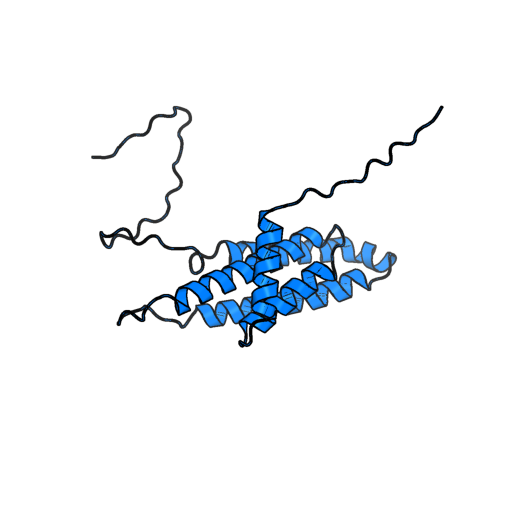. PRO A 1 86 ? -13.929 -14.911 17.934 1.00 46.59 86 PRO A N 1
ATOM 663 C CA . PRO A 1 86 ? -12.506 -15.026 18.232 1.00 46.59 86 PRO A CA 1
ATOM 664 C C . PRO A 1 86 ? -11.636 -14.033 17.456 1.00 46.59 86 PRO A C 1
ATOM 666 O O . PRO A 1 86 ? -11.666 -13.945 16.232 1.00 46.59 86 PRO A O 1
ATOM 669 N N . THR A 1 87 ? -10.790 -13.342 18.212 1.00 53.44 87 THR A N 1
ATOM 670 C CA . THR A 1 87 ? -9.743 -12.389 17.821 1.00 53.44 87 THR A CA 1
ATOM 671 C C . THR A 1 87 ? -8.552 -13.014 17.082 1.00 53.44 87 THR A C 1
ATOM 673 O O . THR A 1 87 ? -7.623 -12.293 16.720 1.00 53.44 87 THR A O 1
ATOM 676 N N . TRP A 1 88 ? -8.565 -14.326 16.832 1.00 49.41 88 TRP A N 1
ATOM 677 C CA . TRP A 1 88 ? -7.373 -15.080 16.435 1.00 49.41 88 TRP A CA 1
ATOM 678 C C . TRP A 1 88 ? -6.892 -14.889 14.987 1.00 49.41 88 TRP A C 1
ATOM 680 O O . TRP A 1 88 ? -5.731 -15.185 14.728 1.00 49.41 88 TRP A O 1
ATOM 690 N N . ASP A 1 89 ? -7.696 -14.348 14.062 1.00 67.69 89 ASP A N 1
ATOM 691 C CA . ASP A 1 89 ? -7.282 -14.248 12.644 1.00 67.69 89 ASP A CA 1
ATOM 692 C C . ASP A 1 89 ? -6.786 -12.850 12.214 1.00 67.69 89 ASP A C 1
ATOM 694 O O . ASP A 1 89 ? -5.972 -12.714 11.304 1.00 67.69 89 ASP A O 1
ATOM 698 N N . ILE A 1 90 ? -7.191 -11.772 12.896 1.00 71.44 90 ILE A N 1
ATOM 699 C CA . ILE A 1 90 ? -6.862 -10.412 12.424 1.00 71.44 90 ILE A CA 1
ATOM 700 C C . ILE A 1 90 ? -5.404 -10.029 12.687 1.00 71.44 90 ILE A C 1
ATOM 702 O O . ILE A 1 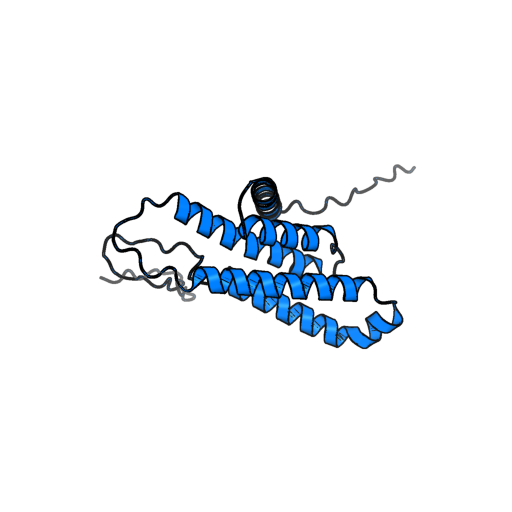90 ? -4.794 -9.405 11.825 1.00 71.44 90 ILE A O 1
ATOM 706 N N . GLN A 1 91 ? -4.807 -10.450 13.806 1.00 75.94 91 GLN A N 1
ATOM 707 C CA . GLN A 1 91 ? -3.377 -10.208 14.021 1.00 75.94 91 GLN A CA 1
ATOM 708 C C . GLN A 1 91 ? -2.530 -10.943 12.970 1.00 75.94 91 GLN A C 1
ATOM 710 O O . GLN A 1 91 ? -1.633 -10.343 12.392 1.00 75.94 91 GLN A O 1
ATOM 715 N N . SER A 1 92 ? -2.886 -12.188 12.627 1.00 79.75 92 SER A N 1
ATOM 716 C CA . SER A 1 92 ? -2.208 -12.936 11.559 1.00 79.75 92 SER A CA 1
ATOM 717 C C . SER A 1 92 ? -2.318 -12.233 10.202 1.00 79.75 92 SER A C 1
ATOM 719 O O . SER A 1 92 ? -1.346 -12.184 9.449 1.00 79.75 92 SER A O 1
ATOM 721 N N . LYS A 1 93 ? -3.478 -11.647 9.885 1.00 80.62 93 LYS A N 1
ATOM 722 C CA . LYS A 1 93 ? -3.668 -10.843 8.668 1.00 80.62 93 LYS A CA 1
ATOM 723 C C . LYS A 1 93 ? -2.817 -9.569 8.675 1.00 80.62 93 LYS A C 1
ATOM 725 O O . LYS A 1 93 ? -2.200 -9.259 7.659 1.00 80.62 93 LYS A O 1
ATOM 730 N N . ILE A 1 94 ? -2.723 -8.877 9.810 1.00 82.62 94 ILE A N 1
ATOM 731 C CA . ILE A 1 94 ? -1.851 -7.702 9.973 1.00 82.62 94 ILE A CA 1
ATOM 732 C C . ILE A 1 94 ? -0.381 -8.088 9.774 1.00 82.62 94 ILE A C 1
ATOM 734 O O . ILE A 1 94 ? 0.332 -7.405 9.041 1.00 82.62 94 ILE A O 1
ATOM 738 N N . ASP A 1 95 ? 0.058 -9.204 10.355 1.00 84.50 95 ASP A N 1
ATOM 739 C CA . ASP A 1 95 ? 1.434 -9.687 10.220 1.00 84.50 95 ASP A CA 1
ATOM 740 C C . ASP A 1 95 ? 1.752 -10.074 8.763 1.00 84.50 95 ASP A C 1
ATOM 742 O O . ASP A 1 95 ? 2.820 -9.742 8.244 1.00 84.50 95 ASP A O 1
ATOM 746 N N . LYS A 1 96 ? 0.802 -10.708 8.056 1.00 87.00 96 LYS A N 1
ATOM 747 C CA . LYS A 1 96 ? 0.916 -11.000 6.614 1.00 87.00 96 LYS A CA 1
ATOM 748 C C . LYS A 1 96 ? 1.019 -9.726 5.777 1.00 87.00 96 LYS A C 1
ATOM 750 O O . LYS A 1 96 ? 1.841 -9.670 4.862 1.00 87.00 96 LYS A O 1
ATOM 755 N N . LEU A 1 97 ? 0.210 -8.708 6.081 1.00 88.19 97 LEU A N 1
ATOM 756 C CA . LEU A 1 97 ? 0.275 -7.415 5.400 1.00 88.19 97 LEU A CA 1
ATOM 757 C C . LEU A 1 97 ? 1.630 -6.738 5.637 1.00 88.19 97 LEU A C 1
ATOM 759 O O . LEU A 1 97 ? 2.247 -6.266 4.685 1.00 88.19 97 LEU A O 1
ATOM 763 N N . LEU A 1 98 ? 2.121 -6.739 6.879 1.00 88.25 98 LEU A N 1
ATOM 764 C CA . LEU A 1 98 ? 3.430 -6.188 7.229 1.00 88.25 98 LEU A CA 1
ATOM 765 C C . LEU A 1 98 ? 4.558 -6.885 6.453 1.00 88.25 98 LEU A C 1
ATOM 767 O O . LEU A 1 98 ? 5.391 -6.208 5.851 1.00 88.25 98 LEU A O 1
ATOM 771 N N . ALA A 1 99 ? 4.561 -8.220 6.414 1.00 89.56 99 ALA A N 1
ATOM 772 C CA . ALA A 1 99 ? 5.545 -8.987 5.652 1.00 89.56 99 ALA A CA 1
ATOM 773 C C . ALA A 1 99 ? 5.508 -8.629 4.156 1.00 89.56 99 ALA A C 1
ATOM 775 O O . ALA A 1 99 ? 6.548 -8.364 3.552 1.00 89.56 99 ALA A O 1
ATOM 776 N N . LYS A 1 100 ? 4.311 -8.529 3.563 1.00 91.19 100 LYS A N 1
ATOM 777 C CA . LYS A 1 100 ? 4.177 -8.176 2.144 1.00 91.19 100 LYS A CA 1
ATOM 778 C C . LYS A 1 100 ? 4.591 -6.729 1.859 1.00 91.19 100 LYS A C 1
ATOM 780 O O . LYS A 1 100 ? 5.183 -6.472 0.815 1.00 91.19 100 LYS A O 1
ATOM 785 N N . LEU A 1 101 ? 4.339 -5.787 2.770 1.00 89.44 101 LEU A N 1
ATOM 786 C CA . LEU A 1 101 ? 4.824 -4.406 2.645 1.00 89.44 101 LEU A CA 1
ATOM 787 C C . LEU A 1 101 ? 6.355 -4.330 2.683 1.00 89.44 101 LEU A C 1
ATOM 789 O O . LEU A 1 101 ? 6.941 -3.556 1.928 1.00 89.44 101 LEU A O 1
ATOM 793 N N . HIS A 1 102 ? 7.010 -5.153 3.508 1.00 90.88 102 HIS A N 1
ATOM 794 C CA . HIS A 1 102 ? 8.470 -5.261 3.507 1.00 90.88 102 HIS A CA 1
ATOM 795 C C . HIS A 1 102 ? 9.001 -5.794 2.175 1.00 90.88 102 HIS A C 1
ATOM 797 O O . HIS A 1 102 ? 9.942 -5.220 1.623 1.00 90.88 102 HIS A O 1
ATOM 803 N N . ASP A 1 103 ? 8.369 -6.829 1.619 1.00 91.31 103 ASP A N 1
ATOM 804 C CA . ASP A 1 103 ? 8.725 -7.341 0.293 1.00 91.31 103 ASP A CA 1
ATOM 805 C C . ASP A 1 103 ? 8.584 -6.263 -0.790 1.00 91.31 103 ASP A C 1
ATOM 807 O O . ASP A 1 103 ? 9.445 -6.151 -1.667 1.00 91.31 103 ASP A O 1
ATOM 811 N N . VAL A 1 104 ? 7.517 -5.457 -0.727 1.00 88.94 104 VAL A N 1
ATOM 812 C CA . VAL A 1 104 ? 7.282 -4.343 -1.656 1.00 88.94 104 VAL A CA 1
ATOM 813 C C . VAL A 1 104 ? 8.362 -3.273 -1.521 1.00 88.94 104 VAL A C 1
ATOM 815 O O . VAL A 1 104 ? 8.868 -2.823 -2.545 1.00 88.94 104 VAL A O 1
ATOM 818 N N . ASP A 1 105 ? 8.754 -2.882 -0.306 1.00 88.44 105 ASP A N 1
ATOM 819 C CA . ASP A 1 105 ? 9.829 -1.901 -0.102 1.00 88.44 105 ASP A CA 1
ATOM 820 C C . ASP A 1 105 ? 11.168 -2.416 -0.656 1.00 88.44 105 ASP A C 1
ATOM 822 O O . ASP A 1 105 ? 11.827 -1.720 -1.428 1.00 88.44 105 ASP A O 1
ATOM 826 N N . ILE A 1 106 ? 11.544 -3.667 -0.362 1.00 88.50 106 ILE A N 1
ATOM 827 C CA . ILE A 1 106 ? 12.771 -4.287 -0.895 1.00 88.50 106 ILE A CA 1
ATOM 828 C C . ILE A 1 106 ? 12.734 -4.340 -2.426 1.00 88.50 106 ILE A C 1
ATOM 830 O O . ILE A 1 106 ? 13.711 -3.980 -3.097 1.00 88.50 106 ILE A O 1
ATOM 834 N N . PHE A 1 107 ? 11.607 -4.774 -2.995 1.00 88.38 107 PHE A N 1
ATOM 835 C CA . PHE A 1 107 ? 11.413 -4.801 -4.438 1.00 88.38 107 PHE A CA 1
ATOM 836 C C . PHE A 1 107 ? 11.527 -3.398 -5.036 1.00 88.38 107 PHE A C 1
ATOM 838 O O . PHE A 1 107 ? 12.249 -3.227 -6.013 1.00 88.38 107 PHE A O 1
ATOM 845 N N . ALA A 1 108 ? 10.887 -2.395 -4.438 1.00 86.12 108 ALA A N 1
ATOM 846 C CA . ALA A 1 108 ? 10.894 -1.027 -4.929 1.00 86.12 108 ALA A CA 1
ATOM 847 C C . ALA A 1 108 ? 12.298 -0.404 -4.892 1.00 86.12 108 ALA A C 1
ATOM 849 O O . ALA A 1 108 ? 12.720 0.160 -5.899 1.00 86.12 108 ALA A O 1
ATOM 850 N N . ARG A 1 109 ? 13.076 -0.603 -3.814 1.00 85.81 109 ARG A N 1
ATOM 851 C CA . ARG A 1 109 ? 14.501 -0.204 -3.755 1.00 85.81 109 ARG A CA 1
ATOM 852 C C . ARG A 1 109 ? 15.324 -0.854 -4.853 1.00 85.81 109 ARG A C 1
ATOM 854 O O . ARG A 1 109 ? 16.167 -0.214 -5.479 1.00 85.81 109 ARG A O 1
ATOM 861 N N . THR A 1 110 ? 15.093 -2.140 -5.091 1.00 84.56 110 THR A N 1
ATOM 862 C CA . THR A 1 110 ? 15.821 -2.890 -6.119 1.00 84.56 110 THR A CA 1
ATOM 863 C C . THR A 1 110 ? 15.410 -2.426 -7.515 1.00 84.56 110 THR A C 1
ATOM 865 O O . THR A 1 110 ? 16.246 -2.290 -8.399 1.00 84.56 110 THR A O 1
ATOM 868 N N . PHE A 1 111 ? 14.126 -2.142 -7.716 1.00 83.38 111 PHE A N 1
ATOM 869 C CA . PHE A 1 111 ? 13.574 -1.664 -8.974 1.00 83.38 111 PHE A CA 1
ATOM 870 C C . PHE A 1 111 ? 14.115 -0.277 -9.337 1.00 83.38 111 PHE A C 1
ATOM 872 O O . PHE A 1 111 ? 14.512 -0.065 -10.479 1.00 83.38 111 PHE A O 1
ATOM 879 N N . THR A 1 112 ? 14.191 0.648 -8.374 1.00 81.88 112 THR A N 1
ATOM 880 C CA . THR A 1 112 ? 14.678 2.017 -8.613 1.00 81.88 112 THR A CA 1
ATOM 881 C C . THR A 1 112 ? 16.198 2.136 -8.682 1.00 81.88 112 THR A C 1
ATOM 883 O O . THR A 1 112 ? 16.695 3.042 -9.344 1.00 81.88 112 THR A O 1
ATOM 886 N N . SER A 1 113 ? 16.948 1.232 -8.047 1.00 83.62 113 SER A N 1
ATOM 887 C CA . SER A 1 113 ? 18.421 1.233 -8.094 1.00 83.62 113 SER A CA 1
ATOM 888 C C . SER A 1 113 ? 19.009 0.546 -9.334 1.00 83.62 113 SER A C 1
ATOM 890 O O . SER A 1 113 ? 20.204 0.678 -9.605 1.00 83.62 113 SER A O 1
ATOM 892 N N . ARG A 1 114 ? 18.201 -0.185 -10.115 1.00 82.12 114 ARG A N 1
ATOM 893 C CA . ARG A 1 114 ? 18.656 -0.856 -11.341 1.00 82.12 114 ARG A CA 1
ATOM 894 C C . ARG A 1 114 ? 18.992 0.152 -12.439 1.00 82.12 114 ARG A C 1
ATOM 896 O O . ARG A 1 114 ? 18.183 0.998 -12.807 1.00 82.12 114 ARG A O 1
ATOM 903 N N . GLY A 1 115 ? 20.166 -0.023 -13.044 1.00 78.62 115 GLY A N 1
ATOM 904 C CA . GLY A 1 115 ? 20.538 0.689 -14.266 1.00 78.62 115 GLY A CA 1
ATOM 905 C C . GLY A 1 115 ? 19.618 0.351 -15.448 1.00 78.62 115 GLY A C 1
ATOM 906 O O . GLY A 1 115 ? 18.972 -0.699 -15.482 1.00 78.62 115 GLY A O 1
ATOM 907 N N . PHE A 1 116 ? 19.605 1.225 -16.456 1.00 75.62 116 PHE A N 1
ATOM 908 C CA . PHE A 1 116 ? 18.695 1.169 -17.610 1.00 75.62 116 PHE A CA 1
ATOM 909 C C . PHE A 1 116 ? 18.635 -0.202 -18.312 1.00 75.62 116 PHE A C 1
ATOM 911 O O . PHE A 1 116 ? 17.554 -0.710 -18.602 1.00 75.62 116 PHE A O 1
ATOM 918 N N . LEU A 1 117 ? 19.787 -0.841 -18.541 1.00 75.12 117 LEU A N 1
ATOM 919 C CA . LEU A 1 117 ? 19.855 -2.137 -19.231 1.00 75.12 117 LEU A CA 1
ATOM 920 C C . LEU A 1 117 ? 19.243 -3.279 -18.408 1.00 75.12 117 LEU A C 1
ATOM 922 O O . LEU A 1 117 ? 18.526 -4.121 -18.950 1.00 75.12 117 LEU A O 1
ATOM 926 N N . ALA A 1 118 ? 19.464 -3.278 -17.091 1.00 78.75 118 ALA A N 1
ATOM 927 C CA . ALA A 1 118 ? 18.825 -4.235 -16.197 1.00 78.75 118 ALA A CA 1
ATOM 928 C C . ALA A 1 118 ? 17.307 -3.995 -16.146 1.00 78.75 118 ALA A C 1
ATOM 930 O O . ALA A 1 118 ? 16.537 -4.949 -16.222 1.00 78.75 118 ALA A O 1
ATOM 931 N N . ALA A 1 119 ? 16.859 -2.738 -16.108 1.00 76.25 119 ALA A N 1
ATOM 932 C CA . ALA A 1 119 ? 15.432 -2.414 -16.115 1.00 76.25 119 ALA A CA 1
ATOM 933 C C . ALA A 1 119 ? 14.708 -2.946 -17.367 1.00 76.25 119 ALA A C 1
ATOM 935 O O . ALA A 1 119 ? 13.575 -3.414 -17.274 1.00 76.25 119 ALA A O 1
ATOM 936 N N . ILE A 1 120 ? 15.362 -2.939 -18.534 1.00 78.56 120 ILE A N 1
ATOM 937 C CA . ILE A 1 120 ? 14.793 -3.508 -19.765 1.00 78.56 120 ILE A CA 1
ATOM 938 C C . ILE A 1 120 ? 14.718 -5.035 -19.688 1.00 78.56 120 ILE A C 1
ATOM 940 O O . ILE A 1 120 ? 13.664 -5.605 -19.979 1.00 78.56 120 ILE A O 1
ATOM 944 N N . PHE A 1 121 ? 15.807 -5.696 -19.283 1.00 82.62 121 PHE A N 1
ATOM 945 C CA . PHE A 1 121 ? 15.872 -7.160 -19.234 1.00 82.62 121 PHE A CA 1
ATOM 946 C C . PHE A 1 121 ? 14.864 -7.748 -18.238 1.00 82.62 121 PHE A C 1
ATOM 948 O O . PHE A 1 121 ? 14.189 -8.736 -18.523 1.00 82.62 121 PHE A O 1
ATOM 955 N N . TRP A 1 122 ? 14.703 -7.089 -17.091 1.00 83.50 122 TRP A N 1
ATOM 956 C CA . TRP A 1 122 ? 13.819 -7.535 -16.017 1.00 83.50 122 TRP A CA 1
ATOM 957 C C . TRP A 1 122 ? 12.384 -7.011 -16.136 1.00 83.50 122 TRP A C 1
ATOM 959 O O . TRP A 1 122 ? 11.524 -7.433 -15.365 1.00 83.50 122 TRP A O 1
ATOM 969 N N . ARG A 1 123 ? 12.075 -6.179 -17.143 1.00 81.94 123 ARG A N 1
ATOM 970 C CA . ARG A 1 123 ? 10.780 -5.489 -17.285 1.00 81.94 123 ARG A CA 1
ATOM 971 C C . ARG A 1 123 ? 9.570 -6.416 -17.166 1.00 81.94 123 ARG A C 1
ATOM 973 O O . ARG A 1 123 ? 8.601 -6.070 -16.498 1.00 81.94 123 ARG A O 1
ATOM 980 N N . ARG A 1 124 ? 9.596 -7.585 -17.818 1.00 83.06 124 ARG A N 1
ATOM 981 C CA . ARG A 1 124 ? 8.472 -8.542 -17.766 1.00 83.06 124 ARG A CA 1
ATOM 982 C C . ARG A 1 124 ? 8.297 -9.137 -16.369 1.00 83.06 124 ARG A C 1
ATOM 984 O O . ARG A 1 124 ? 7.172 -9.201 -15.881 1.00 83.06 124 ARG A O 1
ATOM 991 N N . CYS A 1 125 ? 9.398 -9.527 -15.730 1.00 86.25 125 CYS A N 1
ATOM 992 C CA . CYS A 1 125 ? 9.395 -10.066 -14.372 1.00 86.25 125 CYS A CA 1
ATOM 993 C C . CYS A 1 125 ? 8.933 -9.013 -13.358 1.00 86.25 125 CYS A C 1
ATOM 995 O O . CYS A 1 125 ? 8.114 -9.309 -12.492 1.00 86.25 125 CYS A O 1
ATOM 997 N N . ASP A 1 126 ? 9.400 -7.773 -13.507 1.00 86.12 126 ASP A N 1
ATOM 998 C CA . ASP A 1 126 ? 9.044 -6.666 -12.624 1.00 86.12 126 ASP A CA 1
ATOM 999 C C . ASP A 1 126 ? 7.556 -6.311 -12.748 1.00 86.12 126 ASP A C 1
ATOM 1001 O O . ASP A 1 126 ? 6.877 -6.159 -11.737 1.00 86.12 126 ASP A O 1
ATOM 1005 N N . MET A 1 127 ? 7.003 -6.272 -13.966 1.00 86.12 127 MET A N 1
ATOM 1006 C CA . MET A 1 127 ? 5.563 -6.058 -14.168 1.00 86.12 127 MET A CA 1
ATOM 1007 C C . MET A 1 127 ? 4.711 -7.195 -13.589 1.00 86.12 127 MET A C 1
ATOM 1009 O O . MET A 1 127 ? 3.650 -6.932 -13.021 1.00 86.12 127 MET A O 1
ATOM 1013 N N . ALA A 1 128 ? 5.165 -8.448 -13.705 1.00 88.06 128 ALA A N 1
ATOM 1014 C CA . ALA A 1 128 ? 4.479 -9.593 -13.110 1.00 88.06 128 ALA A CA 1
ATOM 1015 C C . ALA A 1 128 ? 4.459 -9.499 -11.575 1.00 88.06 128 ALA A C 1
ATOM 1017 O O . ALA A 1 128 ? 3.395 -9.645 -10.976 1.00 88.06 128 ALA A O 1
ATOM 1018 N N . LYS A 1 129 ? 5.598 -9.162 -10.953 1.00 88.50 129 LYS A N 1
ATOM 1019 C CA . LYS A 1 129 ? 5.682 -8.933 -9.503 1.00 88.50 129 LYS A CA 1
ATOM 1020 C C . LYS A 1 129 ? 4.824 -7.763 -9.041 1.00 88.50 129 LYS A C 1
ATOM 1022 O O . LYS A 1 129 ? 4.106 -7.895 -8.059 1.00 88.50 129 LYS A O 1
ATOM 1027 N N . ILE A 1 130 ? 4.848 -6.634 -9.754 1.00 88.69 130 ILE A N 1
ATOM 1028 C CA . ILE A 1 130 ? 3.981 -5.490 -9.434 1.00 88.69 130 ILE A CA 1
ATOM 1029 C C . ILE A 1 130 ? 2.520 -5.933 -9.455 1.00 88.69 130 ILE A C 1
ATOM 1031 O O . ILE A 1 130 ? 1.790 -5.646 -8.514 1.00 88.69 130 ILE A O 1
ATOM 1035 N N . LYS A 1 131 ? 2.092 -6.670 -10.487 1.00 89.62 131 LYS A N 1
ATOM 1036 C CA . LYS A 1 131 ? 0.721 -7.185 -10.563 1.00 89.62 131 LYS A CA 1
ATOM 1037 C C . LYS A 1 131 ? 0.382 -8.090 -9.375 1.00 89.62 131 LYS A C 1
ATOM 1039 O O . LYS A 1 131 ? -0.685 -7.921 -8.803 1.00 89.62 131 LYS A O 1
ATOM 1044 N N . GLU A 1 132 ? 1.281 -8.992 -8.988 1.00 91.94 132 GLU A N 1
ATOM 1045 C CA . GLU A 1 132 ? 1.101 -9.865 -7.820 1.00 91.94 132 GLU A CA 1
ATOM 1046 C C . GLU A 1 132 ? 0.913 -9.063 -6.523 1.00 91.94 132 GLU A C 1
ATOM 1048 O O . GLU A 1 132 ? -0.036 -9.307 -5.779 1.00 91.94 132 GLU A O 1
ATOM 1053 N N . TYR A 1 133 ? 1.774 -8.071 -6.269 1.00 91.81 133 TYR A N 1
ATOM 1054 C CA . TYR A 1 133 ? 1.655 -7.216 -5.086 1.00 91.81 133 TYR A CA 1
ATOM 1055 C C . TYR A 1 133 ? 0.348 -6.421 -5.084 1.00 91.81 133 TYR A C 1
ATOM 1057 O O . TYR A 1 133 ? -0.310 -6.339 -4.052 1.00 91.81 133 TYR A O 1
ATOM 1065 N N . ARG A 1 134 ? -0.059 -5.890 -6.241 1.00 90.12 134 ARG A N 1
ATOM 1066 C CA . ARG A 1 134 ? -1.324 -5.160 -6.385 1.00 90.12 134 ARG A CA 1
ATOM 1067 C C . ARG A 1 134 ? -2.534 -6.052 -6.126 1.00 90.12 134 ARG A C 1
ATOM 1069 O O . ARG A 1 134 ? -3.428 -5.659 -5.388 1.00 90.12 134 ARG A O 1
ATOM 1076 N N . THR A 1 135 ? -2.545 -7.269 -6.676 1.00 89.44 135 THR A N 1
ATOM 1077 C CA . THR A 1 135 ? -3.604 -8.251 -6.402 1.00 89.44 135 THR A CA 1
ATOM 1078 C C . THR A 1 135 ? -3.688 -8.555 -4.911 1.00 89.44 135 THR A C 1
ATOM 1080 O O . THR A 1 135 ? -4.770 -8.458 -4.351 1.00 89.44 135 THR A O 1
ATOM 1083 N N . PHE A 1 136 ? -2.557 -8.803 -4.246 1.00 90.75 136 PHE A N 1
ATOM 1084 C CA . PHE A 1 136 ? -2.552 -9.028 -2.801 1.00 90.75 136 PHE A CA 1
ATOM 1085 C C . PHE A 1 136 ? -3.131 -7.842 -2.014 1.00 90.75 136 PHE A C 1
ATOM 1087 O O . PHE A 1 136 ? -3.964 -8.045 -1.136 1.00 90.75 136 PHE A O 1
ATOM 1094 N N . MET A 1 137 ? -2.701 -6.609 -2.314 1.00 89.25 137 MET A N 1
ATOM 1095 C CA . MET A 1 137 ? -3.203 -5.420 -1.610 1.00 89.25 137 MET A CA 1
ATOM 1096 C C . MET A 1 137 ? -4.700 -5.228 -1.850 1.00 89.25 137 MET A C 1
ATOM 1098 O O . MET A 1 137 ? -5.431 -4.901 -0.922 1.00 89.25 137 MET A O 1
ATOM 1102 N N . HIS A 1 138 ? -5.170 -5.484 -3.071 1.00 85.50 138 HIS A N 1
ATOM 1103 C CA . HIS A 1 138 ? -6.582 -5.379 -3.414 1.00 85.50 138 HIS A CA 1
ATOM 1104 C C . HIS A 1 138 ? -7.439 -6.450 -2.729 1.00 85.50 138 HIS A C 1
ATOM 1106 O O . HIS A 1 138 ? -8.484 -6.126 -2.171 1.00 85.50 138 HIS A O 1
ATOM 1112 N N . ASP A 1 139 ? -6.976 -7.700 -2.696 1.00 83.38 139 ASP A N 1
ATOM 1113 C CA . ASP A 1 139 ? -7.651 -8.784 -1.977 1.00 83.38 139 ASP A CA 1
ATOM 1114 C C . ASP A 1 139 ? -7.741 -8.472 -0.477 1.00 83.38 139 ASP A C 1
ATOM 1116 O O . ASP A 1 139 ? -8.754 -8.749 0.160 1.00 83.38 139 ASP A O 1
ATOM 1120 N N . PHE A 1 140 ? -6.705 -7.837 0.078 1.00 80.94 140 PHE A N 1
ATOM 1121 C CA . PHE A 1 140 ? -6.692 -7.388 1.467 1.00 80.94 140 PHE A CA 1
ATOM 1122 C C . PHE A 1 140 ? -7.669 -6.228 1.719 1.00 80.94 140 PHE A C 1
ATOM 1124 O O . PHE A 1 140 ? -8.350 -6.198 2.741 1.00 80.94 140 PHE A O 1
ATOM 1131 N N . ILE A 1 141 ? -7.765 -5.278 0.783 1.00 77.62 141 ILE A N 1
ATOM 1132 C CA . ILE A 1 141 ? -8.721 -4.159 0.831 1.00 77.62 141 ILE A CA 1
ATOM 1133 C C . ILE A 1 141 ? -10.171 -4.666 0.819 1.00 77.62 141 ILE A C 1
ATOM 1135 O O . ILE A 1 141 ? -11.023 -4.119 1.518 1.00 77.62 141 ILE A O 1
ATOM 1139 N N . LEU A 1 142 ? -10.449 -5.708 0.034 1.00 77.50 142 LEU A N 1
ATOM 1140 C CA . LEU A 1 142 ? -11.779 -6.304 -0.111 1.00 77.50 142 LEU A CA 1
ATOM 1141 C C . LEU A 1 142 ? -12.111 -7.351 0.965 1.00 77.50 142 LEU A C 1
ATOM 1143 O O . LEU A 1 142 ? -13.195 -7.932 0.925 1.00 77.50 142 LEU A O 1
ATOM 1147 N N . ASP A 1 143 ? -11.207 -7.616 1.908 1.00 75.88 143 ASP A N 1
ATOM 1148 C CA . ASP A 1 143 ? -11.392 -8.660 2.912 1.00 75.88 143 ASP A CA 1
ATOM 1149 C C . ASP A 1 143 ? -12.566 -8.328 3.858 1.00 75.88 143 ASP A C 1
ATOM 1151 O O . ASP A 1 143 ? -12.574 -7.329 4.588 1.00 75.88 143 ASP A O 1
ATOM 1155 N N . ASP A 1 144 ? -13.562 -9.220 3.855 1.00 64.50 144 ASP A N 1
ATOM 1156 C CA . ASP A 1 144 ? -14.814 -9.146 4.619 1.00 64.50 144 ASP A CA 1
ATOM 1157 C C . ASP A 1 144 ? -14.622 -8.980 6.137 1.00 64.50 144 ASP A C 1
ATOM 1159 O O . ASP A 1 144 ? -15.568 -8.616 6.846 1.00 64.50 144 ASP A O 1
ATOM 1163 N N . ASP A 1 145 ? -13.440 -9.285 6.673 1.00 65.69 145 ASP A N 1
ATOM 1164 C CA . ASP A 1 145 ? -13.142 -9.100 8.095 1.00 65.69 145 ASP A CA 1
ATOM 1165 C C . ASP A 1 145 ? -12.805 -7.654 8.466 1.00 65.69 145 ASP A C 1
ATOM 1167 O O . ASP A 1 145 ? -12.890 -7.292 9.645 1.00 65.69 145 ASP A O 1
ATOM 1171 N N . PHE A 1 146 ? -12.497 -6.814 7.477 1.00 60.56 146 PHE A N 1
ATOM 1172 C CA . PHE A 1 146 ? -12.243 -5.388 7.667 1.00 60.56 146 PHE A CA 1
ATOM 1173 C C . PHE A 1 146 ? -13.377 -4.492 7.133 1.00 60.56 146 PHE A C 1
ATOM 1175 O O . PHE A 1 146 ? -13.439 -3.306 7.471 1.00 60.56 146 PHE A O 1
ATOM 1182 N N . VAL A 1 147 ? -14.334 -5.053 6.382 1.00 58.59 147 VAL A N 1
ATOM 1183 C CA . VAL A 1 147 ? -15.551 -4.355 5.933 1.00 58.59 147 VAL A CA 1
ATOM 1184 C C . VAL A 1 147 ? -16.603 -4.314 7.061 1.00 58.59 147 VAL A C 1
ATOM 1186 O O . VAL A 1 147 ? -16.888 -5.338 7.690 1.00 58.59 147 VAL A O 1
ATOM 1189 N N . PRO A 1 148 ? -17.238 -3.157 7.352 1.00 47.91 148 PRO A N 1
ATOM 1190 C CA . PRO A 1 148 ? -18.298 -3.081 8.354 1.00 47.91 148 PRO A CA 1
ATOM 1191 C C . PRO A 1 148 ? -19.489 -3.975 7.999 1.00 47.91 148 PRO A C 1
ATOM 1193 O O . PRO A 1 148 ? -20.271 -3.675 7.097 1.00 47.91 148 PRO A O 1
ATOM 1196 N N . LYS A 1 149 ? -19.691 -5.036 8.783 1.00 53.38 149 LYS A N 1
ATOM 1197 C CA . LYS A 1 149 ? -20.928 -5.822 8.753 1.00 53.38 149 LYS A CA 1
ATOM 1198 C C . LYS A 1 149 ? -22.017 -4.998 9.439 1.00 53.38 149 LYS A C 1
ATOM 1200 O O . LYS A 1 149 ? -21.991 -4.839 10.661 1.00 53.38 149 LYS A O 1
ATOM 1205 N N . ARG A 1 150 ? -22.968 -4.451 8.669 1.00 44.75 150 ARG A N 1
ATOM 1206 C CA . ARG A 1 150 ? 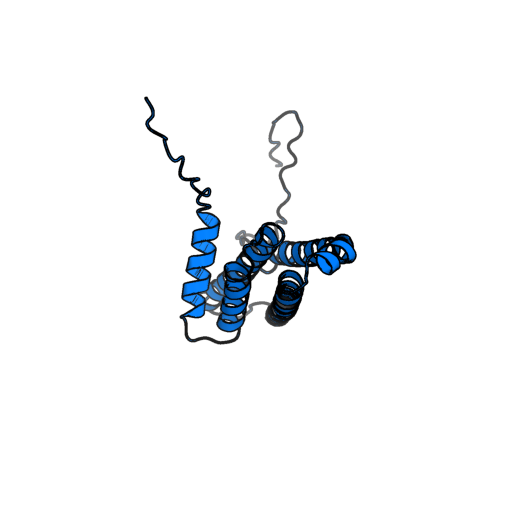-24.200 -3.899 9.249 1.00 44.75 150 ARG A CA 1
ATOM 1207 C C . ARG A 1 150 ? -24.893 -5.030 10.009 1.00 44.75 150 ARG A C 1
ATOM 1209 O O . ARG A 1 150 ? -25.196 -6.074 9.440 1.00 44.75 150 ARG A O 1
ATOM 1216 N N . ARG A 1 151 ? -25.075 -4.849 11.317 1.00 44.72 151 ARG A N 1
ATOM 1217 C CA . ARG A 1 151 ? -25.938 -5.724 12.109 1.00 44.72 151 ARG A CA 1
ATOM 1218 C C . ARG A 1 151 ? -27.371 -5.314 11.808 1.00 44.72 151 ARG A C 1
ATOM 1220 O O . ARG A 1 151 ? -27.852 -4.341 12.380 1.00 44.72 151 ARG A O 1
ATOM 1227 N N . ASP A 1 152 ? -28.037 -6.052 10.932 1.00 44.31 152 ASP A N 1
ATOM 1228 C CA . ASP A 1 152 ? -29.494 -6.039 10.920 1.00 44.31 152 ASP A CA 1
ATOM 1229 C C . ASP A 1 152 ? -29.961 -6.608 12.270 1.00 44.31 152 ASP A C 1
ATOM 1231 O O . ASP A 1 152 ? -29.498 -7.662 12.722 1.00 44.31 152 ASP A O 1
ATOM 1235 N N . THR A 1 153 ? -30.850 -5.888 12.952 1.00 45.28 153 THR A N 1
ATOM 1236 C CA . THR A 1 153 ? -31.377 -6.175 14.301 1.00 45.28 153 THR A CA 1
ATOM 1237 C C . THR A 1 153 ? -32.174 -7.483 14.411 1.00 45.28 153 THR A C 1
ATOM 1239 O O . THR A 1 153 ? -32.736 -7.780 15.459 1.00 45.28 153 THR A O 1
ATOM 1242 N N . THR A 1 154 ? -32.195 -8.307 13.366 1.00 49.34 154 THR A N 1
ATOM 1243 C CA . THR A 1 154 ? -32.952 -9.562 13.267 1.00 49.34 154 THR A CA 1
ATOM 1244 C C . THR A 1 154 ? -32.087 -10.826 13.310 1.00 49.34 154 THR A C 1
ATOM 1246 O O . THR A 1 154 ? -32.606 -11.925 13.138 1.00 49.34 154 THR A O 1
ATOM 1249 N N . GLY A 1 155 ? -30.772 -10.723 13.549 1.00 44.81 155 GLY A N 1
ATOM 1250 C CA . GLY A 1 155 ? -29.909 -11.904 13.727 1.00 44.81 155 GLY A CA 1
ATOM 1251 C C . GLY A 1 155 ? -29.719 -12.754 12.463 1.00 44.81 155 GLY A C 1
ATOM 1252 O O . GLY A 1 155 ? -29.200 -13.868 12.535 1.00 44.81 155 GLY A O 1
ATOM 1253 N N . ARG A 1 156 ? -30.096 -12.237 11.288 1.00 43.97 156 ARG A N 1
ATOM 1254 C CA . ARG A 1 156 ? -29.885 -12.897 9.998 1.00 43.97 156 ARG A CA 1
ATOM 1255 C C . ARG A 1 156 ? -28.701 -12.242 9.293 1.00 43.97 156 ARG A C 1
ATOM 1257 O O . ARG A 1 156 ? -28.736 -11.055 8.996 1.00 43.97 156 ARG A O 1
ATOM 1264 N N . ARG A 1 157 ? -27.643 -13.015 9.020 1.00 45.16 157 ARG A N 1
ATOM 1265 C CA . ARG A 1 157 ? -26.557 -12.596 8.117 1.00 45.16 157 ARG A CA 1
ATOM 1266 C C . ARG A 1 157 ? -27.147 -12.373 6.724 1.00 45.16 157 ARG A C 1
ATOM 1268 O O . ARG A 1 157 ? -27.389 -13.337 6.002 1.00 45.16 157 ARG A O 1
ATOM 1275 N N . THR A 1 158 ? -27.353 -11.126 6.339 1.00 46.22 158 THR A N 1
ATOM 1276 C CA . THR A 1 158 ? -27.621 -10.742 4.955 1.00 46.22 158 THR A CA 1
ATOM 1277 C C . THR A 1 158 ? -26.271 -10.553 4.265 1.00 46.22 158 THR A C 1
ATOM 1279 O O . THR A 1 158 ? -25.503 -9.636 4.544 1.00 46.22 158 THR A O 1
ATOM 1282 N N . ARG A 1 159 ? -25.917 -11.517 3.407 1.00 48.59 159 ARG A N 1
ATOM 1283 C CA . ARG A 1 159 ? -24.827 -11.357 2.438 1.00 48.59 159 ARG A CA 1
ATOM 1284 C C . ARG A 1 159 ? -25.251 -10.191 1.536 1.00 48.59 159 ARG A C 1
ATOM 1286 O O . ARG A 1 159 ? -26.404 -10.188 1.110 1.00 48.59 159 ARG A O 1
ATOM 1293 N N . PHE A 1 160 ? -24.375 -9.223 1.257 1.00 46.25 160 PHE A N 1
ATOM 1294 C CA . PHE A 1 160 ? -24.650 -8.210 0.234 1.00 46.25 160 PHE A CA 1
ATOM 1295 C C . PHE A 1 160 ? -24.823 -8.930 -1.108 1.00 46.25 160 PHE A C 1
ATOM 1297 O O . PHE A 1 160 ? -23.861 -9.220 -1.812 1.00 46.25 160 PHE A O 1
ATOM 1304 N N . THR A 1 161 ? -26.056 -9.286 -1.446 1.00 49.19 161 THR A N 1
ATOM 1305 C CA . THR A 1 161 ? -26.431 -9.564 -2.822 1.00 49.19 161 THR A CA 1
ATOM 1306 C C . THR A 1 161 ? -26.464 -8.216 -3.506 1.00 49.19 161 THR A C 1
ATOM 1308 O O . THR A 1 161 ? -27.339 -7.394 -3.232 1.00 49.19 161 THR A O 1
ATOM 1311 N N . THR A 1 162 ? -25.471 -7.971 -4.355 1.00 47.31 162 THR A N 1
ATOM 1312 C CA . THR A 1 162 ? -25.548 -6.930 -5.373 1.00 47.31 162 THR A CA 1
ATOM 1313 C C . THR A 1 162 ? -26.921 -7.010 -6.044 1.00 47.31 162 THR A C 1
ATOM 1315 O O . THR A 1 162 ? -27.338 -8.112 -6.421 1.00 47.31 162 THR A O 1
ATOM 1318 N N . PRO A 1 163 ? -27.660 -5.894 -6.177 1.00 44.56 163 PRO A N 1
ATOM 1319 C CA . PRO A 1 163 ? -28.873 -5.910 -6.973 1.00 44.56 163 PRO A CA 1
ATOM 1320 C C . PRO A 1 163 ? -28.481 -6.309 -8.397 1.00 44.56 163 PRO A C 1
ATOM 1322 O O . PRO A 1 163 ? -27.691 -5.630 -9.055 1.00 44.56 163 PRO A O 1
ATOM 1325 N N . ARG A 1 164 ? -29.000 -7.448 -8.864 1.00 42.66 164 ARG A N 1
ATOM 1326 C CA . ARG A 1 164 ? -29.070 -7.713 -10.297 1.00 42.66 164 ARG A CA 1
ATOM 1327 C C . ARG A 1 164 ? -30.150 -6.790 -10.834 1.00 42.66 164 ARG A C 1
ATOM 1329 O O . ARG A 1 164 ? -31.330 -7.048 -10.632 1.00 42.66 164 ARG A O 1
ATOM 1336 N N . TYR A 1 165 ? -29.727 -5.714 -11.479 1.00 41.12 165 TYR A N 1
ATOM 1337 C CA . TYR A 1 165 ? -30.588 -5.014 -12.414 1.00 41.12 165 TYR A CA 1
ATOM 1338 C C . TYR A 1 165 ? -30.769 -5.949 -13.609 1.00 41.12 165 TYR A C 1
ATOM 1340 O O . TYR A 1 165 ? -29.787 -6.301 -14.265 1.00 41.12 165 TYR A O 1
ATOM 1348 N N . ASP A 1 166 ? -31.994 -6.414 -13.842 1.00 51.62 166 ASP A N 1
ATOM 1349 C CA . ASP A 1 166 ? -32.347 -6.813 -15.197 1.00 51.62 166 ASP A CA 1
ATOM 1350 C C . ASP A 1 166 ? -32.470 -5.541 -16.053 1.00 51.62 166 ASP A C 1
ATOM 1352 O O . ASP A 1 166 ? -32.677 -4.440 -15.529 1.00 51.62 166 ASP A O 1
ATOM 1356 N N . GLU A 1 167 ? -32.292 -5.669 -17.366 1.00 52.47 167 GLU A N 1
ATOM 1357 C CA . GLU A 1 167 ? -32.327 -4.542 -18.313 1.00 52.47 167 GLU A CA 1
ATOM 1358 C C . GLU A 1 167 ? -33.702 -3.842 -18.412 1.00 52.47 167 GLU A C 1
ATOM 1360 O O . GLU A 1 167 ? -33.884 -2.955 -19.242 1.00 52.47 167 GLU A O 1
ATOM 1365 N N . SER A 1 168 ? -34.667 -4.187 -17.558 1.00 57.59 168 SER A N 1
ATOM 1366 C CA . SER A 1 168 ? -36.031 -3.650 -17.547 1.00 57.59 168 SER A CA 1
ATOM 1367 C C . SER A 1 168 ? -36.329 -2.733 -16.354 1.00 57.59 168 SER A C 1
ATOM 1369 O O . SER A 1 168 ? -37.384 -2.106 -16.337 1.00 57.59 168 SER A O 1
ATOM 1371 N N . GLY A 1 169 ? -35.421 -2.583 -15.383 1.00 46.88 169 GLY A N 1
ATOM 1372 C CA . GLY A 1 169 ? -35.495 -1.503 -14.388 1.00 46.88 169 GLY A CA 1
ATOM 1373 C C . GLY A 1 169 ? -36.702 -1.531 -13.436 1.00 46.88 169 GLY A C 1
ATOM 1374 O O . GLY A 1 169 ? -37.100 -0.473 -12.949 1.00 46.88 169 GLY A O 1
ATOM 1375 N N . ILE A 1 170 ? -37.279 -2.700 -13.129 1.00 45.12 170 ILE A N 1
ATOM 1376 C CA . ILE A 1 170 ? -38.373 -2.815 -12.148 1.00 45.12 170 ILE A CA 1
ATOM 1377 C C . ILE A 1 170 ? -37.932 -3.657 -10.947 1.00 45.12 170 ILE A C 1
ATOM 1379 O O . ILE A 1 170 ? -37.534 -4.811 -11.077 1.00 45.12 170 ILE A O 1
ATOM 1383 N N . VAL A 1 171 ? -38.027 -3.067 -9.752 1.00 44.59 171 VAL A N 1
ATOM 1384 C CA . VAL A 1 171 ? -37.788 -3.730 -8.463 1.00 44.59 171 VAL A CA 1
ATOM 1385 C C . VAL A 1 171 ? -38.997 -4.602 -8.123 1.00 44.59 171 VAL A C 1
ATOM 1387 O O . VAL A 1 171 ? -40.078 -4.078 -7.865 1.00 44.59 171 VAL A O 1
ATOM 1390 N N . THR A 1 172 ? -38.834 -5.925 -8.082 1.00 44.44 172 THR A N 1
ATOM 1391 C CA . THR A 1 172 ? -39.834 -6.813 -7.471 1.00 44.44 172 THR A CA 1
ATOM 1392 C C . THR A 1 172 ? -39.542 -6.975 -5.983 1.00 44.44 172 THR A C 1
ATOM 1394 O O . THR A 1 172 ? -38.561 -7.611 -5.592 1.00 44.44 172 THR A O 1
ATOM 1397 N N . GLU A 1 173 ? -40.400 -6.385 -5.157 1.00 42.34 173 GLU A N 1
ATOM 1398 C CA . GLU A 1 173 ? -40.466 -6.598 -3.713 1.00 42.34 173 GLU A CA 1
ATOM 1399 C C . GLU A 1 173 ? -41.043 -8.000 -3.444 1.00 42.34 173 GLU A C 1
ATOM 1401 O O . GLU A 1 173 ? -42.162 -8.308 -3.856 1.00 42.34 173 GLU A O 1
ATOM 1406 N N . ASN A 1 174 ? -40.268 -8.881 -2.803 1.00 43.12 174 ASN A N 1
ATOM 1407 C CA . ASN A 1 174 ? -40.760 -10.202 -2.408 1.00 43.12 174 ASN A CA 1
ATOM 1408 C C . ASN A 1 174 ? -41.531 -10.092 -1.089 1.00 43.12 174 ASN A C 1
ATOM 1410 O O . ASN A 1 174 ? -40.976 -9.660 -0.077 1.00 43.12 174 ASN A O 1
ATOM 1414 N N . ARG A 1 175 ? -42.796 -10.513 -1.137 1.00 38.69 175 ARG A N 1
ATOM 1415 C CA . ARG A 1 175 ? -43.679 -10.735 0.012 1.00 38.69 175 ARG A CA 1
ATOM 1416 C C . ARG A 1 175 ? -43.302 -12.005 0.773 1.00 38.69 175 ARG A C 1
ATOM 1418 O O . ARG A 1 175 ? -42.856 -12.971 0.112 1.00 38.69 175 ARG A O 1
#

Radius of gyration: 21.26 Å; chains: 1; bounding box: 64×54×55 Å